Protein AF-A0A6A7LYA6-F1 (afdb_monomer)

Sequence (102 aa):
MLLGACSGAYHTSSDGRLQTRIDDSYKARDACLAKNAAADGTMSLDAGSVAQAAALACSTETDKLIEVSNRDGDPAVADRIRRDSEFRAMGYVLKARGQGSN

pLDDT: mean 83.86, std 16.68, range [42.31, 97.31]

Mean predicted aligned error: 8.95 Å

Secondary structure (DSSP, 8-state):
------------HHHHHHHHHHHHHHHHHHHHHHHHHHH--STTS-HHHHHHHHHHHTHHHHHHHHHHH-TT--HHHHHHHHHHHHHHHHHHHHHHTT-S--

Foldseek 3Di:
DDDDDDPDDPPDPVVVVLVVQLVVLVVVLLVQLLVQLLVCVDPPDDLLVSLVVSLVSSVVSLVSSCVSVVVVVDVVSSVVSSVVSSVSSSLSNCVSVVNNDD

Radius of gyration: 18.36 Å; Cα contacts (8 Å, |Δi|>4): 84; chains: 1; bounding box: 40×50×43 Å

Solvent-accessible surface area (backbone atoms only — not comparable to full-atom values): 5730 Å² total; per-residue (Å²): 139,84,90,86,84,77,90,72,79,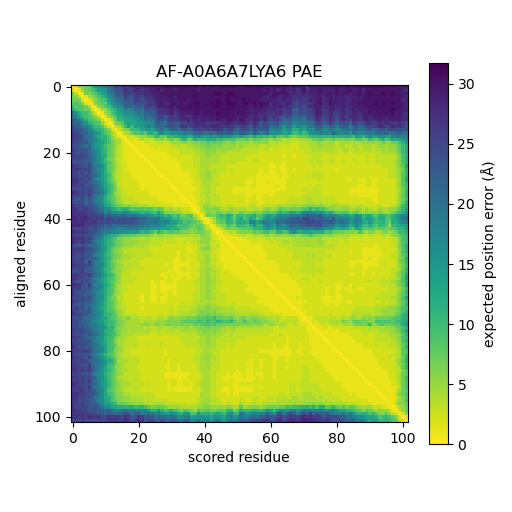85,77,48,76,65,55,58,56,50,49,51,51,41,54,49,30,49,49,53,28,51,52,44,20,45,53,45,25,49,69,59,80,54,90,82,61,60,60,64,62,46,9,52,51,17,31,61,75,29,40,68,38,48,50,52,32,34,61,67,68,35,80,86,65,50,64,70,54,44,52,48,53,52,53,48,43,42,54,48,12,35,50,31,26,30,42,66,67,73,65,49,81,131

Structure (mmCIF, N/CA/C/O backbone):
data_AF-A0A6A7LYA6-F1
#
_entry.id   AF-A0A6A7LYA6-F1
#
loop_
_atom_site.group_PDB
_atom_site.id
_atom_site.type_symbol
_atom_site.label_atom_id
_atom_site.label_alt_id
_atom_site.label_comp_id
_atom_site.label_asym_id
_atom_site.label_entity_id
_atom_site.label_seq_id
_atom_site.pdbx_PDB_ins_code
_atom_site.Cartn_x
_atom_site.Cartn_y
_atom_site.Cartn_z
_atom_site.occupancy
_atom_site.B_iso_or_equiv
_atom_site.auth_seq_id
_atom_site.auth_comp_id
_atom_site.auth_asym_id
_atom_site.auth_atom_id
_atom_site.pdbx_PDB_model_num
ATOM 1 N N . MET A 1 1 ? 26.940 41.065 -18.501 1.00 43.12 1 MET A N 1
ATOM 2 C CA . MET A 1 1 ? 25.620 40.472 -18.801 1.00 43.12 1 MET A CA 1
ATOM 3 C C . MET A 1 1 ? 25.828 39.324 -19.784 1.00 43.12 1 MET A C 1
ATOM 5 O O . MET A 1 1 ? 25.880 39.571 -20.978 1.00 43.12 1 MET A O 1
ATOM 9 N N . LEU A 1 2 ? 26.021 38.097 -19.299 1.00 42.75 2 LEU A N 1
ATOM 10 C CA . LEU A 1 2 ? 25.965 36.884 -20.123 1.00 42.75 2 LEU A CA 1
ATOM 11 C C . LEU A 1 2 ? 24.855 36.020 -19.523 1.00 42.75 2 LEU A C 1
ATOM 13 O O . LEU A 1 2 ? 25.015 35.456 -18.445 1.00 42.75 2 LEU A O 1
ATOM 17 N N . LEU A 1 3 ? 23.695 36.047 -20.183 1.00 53.28 3 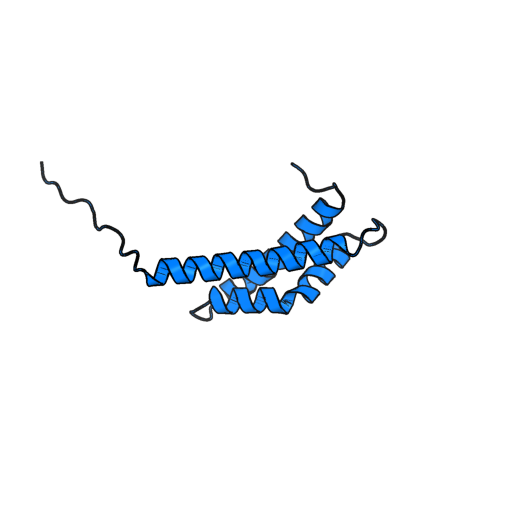LEU A N 1
ATOM 18 C CA . LEU A 1 3 ? 22.560 35.173 -19.911 1.00 53.28 3 LEU A CA 1
ATOM 19 C C . LEU A 1 3 ? 22.861 33.779 -20.463 1.00 53.28 3 LEU A C 1
ATOM 21 O O . LEU A 1 3 ? 23.270 33.648 -21.613 1.00 53.28 3 LEU A O 1
ATOM 25 N N . GLY A 1 4 ? 22.602 32.751 -19.660 1.00 51.28 4 GLY A N 1
ATOM 26 C CA . GLY A 1 4 ? 22.722 31.358 -20.080 1.00 51.28 4 GLY A CA 1
ATOM 27 C C . GLY A 1 4 ? 22.210 30.384 -19.025 1.00 51.28 4 GLY A C 1
ATOM 28 O O . GLY A 1 4 ? 22.907 29.440 -18.679 1.00 51.28 4 GLY A O 1
ATOM 29 N N . ALA A 1 5 ? 21.017 30.632 -18.481 1.00 50.69 5 ALA A N 1
ATOM 30 C CA . ALA A 1 5 ? 20.285 29.660 -17.677 1.00 50.69 5 ALA A CA 1
ATOM 31 C C . ALA A 1 5 ? 18.948 29.366 -18.364 1.00 50.69 5 ALA A C 1
ATOM 33 O O . ALA A 1 5 ? 18.178 30.290 -18.613 1.00 50.69 5 ALA A O 1
ATOM 34 N N . CYS A 1 6 ? 18.743 28.092 -18.707 1.00 51.66 6 CYS A N 1
ATOM 35 C CA . CYS A 1 6 ? 17.512 27.307 -18.553 1.00 51.66 6 CYS A CA 1
ATOM 36 C C . CYS A 1 6 ? 17.585 26.096 -19.491 1.00 51.66 6 CYS A C 1
ATOM 38 O O . CYS A 1 6 ? 17.016 26.097 -20.582 1.00 51.66 6 CYS A O 1
ATOM 40 N N . SER A 1 7 ? 18.260 25.032 -19.049 1.00 51.47 7 SER A N 1
ATOM 41 C CA . SER A 1 7 ? 17.956 23.689 -19.546 1.00 51.47 7 SER A CA 1
ATOM 42 C C . SER A 1 7 ? 16.576 23.318 -19.006 1.00 51.47 7 SER A C 1
ATOM 44 O O . SER A 1 7 ? 16.446 22.783 -17.908 1.00 51.47 7 SER A O 1
ATOM 46 N N . GLY A 1 8 ? 15.539 23.725 -19.740 1.00 55.25 8 GLY A N 1
ATOM 47 C CA . GLY A 1 8 ? 14.151 23.400 -19.449 1.00 55.25 8 GLY A CA 1
ATOM 48 C C . GLY A 1 8 ? 13.940 21.895 -19.536 1.00 55.25 8 GLY A C 1
ATOM 49 O O . GLY A 1 8 ? 14.245 21.274 -20.553 1.00 55.25 8 GLY A O 1
ATOM 50 N N . ALA A 1 9 ? 13.450 21.343 -18.432 1.00 51.69 9 ALA A N 1
ATOM 51 C CA . ALA A 1 9 ? 13.107 19.951 -18.224 1.00 51.69 9 ALA A CA 1
ATOM 52 C C . ALA A 1 9 ? 12.325 19.355 -19.403 1.00 51.69 9 ALA A C 1
ATOM 54 O O . ALA A 1 9 ? 11.240 19.811 -19.764 1.00 51.69 9 ALA A O 1
ATOM 55 N N . TYR A 1 10 ? 12.862 18.276 -19.956 1.00 46.06 10 TYR A N 1
ATOM 56 C CA . TYR A 1 10 ? 12.116 17.329 -20.772 1.00 46.06 10 TYR A CA 1
ATOM 57 C C . TYR A 1 10 ? 11.122 16.595 -19.862 1.00 46.06 10 TYR A C 1
ATOM 59 O O . TYR A 1 10 ? 11.394 15.507 -19.372 1.00 46.06 10 TYR A O 1
ATOM 67 N N . HIS A 1 11 ? 9.957 17.196 -19.627 1.00 47.50 11 HIS A N 1
ATOM 68 C CA . HIS A 1 11 ? 8.763 16.426 -19.299 1.00 47.50 11 HIS A CA 1
ATOM 69 C C . HIS A 1 11 ? 8.266 15.830 -20.607 1.00 47.50 11 HIS A C 1
ATOM 71 O O . HIS A 1 11 ? 7.564 16.483 -21.382 1.00 47.50 11 HIS A O 1
ATOM 77 N N . THR A 1 12 ? 8.679 14.600 -20.899 1.00 50.66 12 THR A N 1
ATOM 78 C CA . THR A 1 12 ? 8.054 13.881 -22.000 1.00 50.66 12 THR A CA 1
ATOM 79 C C . THR A 1 12 ? 6.627 13.546 -21.564 1.00 50.66 12 THR A C 1
ATOM 81 O O . THR A 1 12 ? 6.364 13.237 -20.402 1.00 50.66 12 THR A O 1
ATOM 84 N N . SER A 1 13 ? 5.660 13.607 -22.475 1.00 52.81 13 SER A N 1
ATOM 85 C CA . SER A 1 13 ? 4.267 13.218 -22.197 1.00 52.81 13 SER A CA 1
ATOM 86 C C . SER A 1 13 ? 4.131 11.775 -21.670 1.00 52.81 13 SER A C 1
ATOM 88 O O . SER A 1 13 ? 3.111 11.428 -21.067 1.00 52.81 13 SER A O 1
ATOM 90 N N . SER A 1 14 ? 5.167 10.947 -21.848 1.00 59.31 14 SER A N 1
ATOM 91 C CA . SER A 1 14 ? 5.311 9.618 -21.248 1.00 59.31 14 SER A CA 1
ATOM 92 C C . SER A 1 14 ? 5.521 9.652 -19.731 1.00 59.31 14 SER A C 1
ATOM 94 O O . SER A 1 14 ? 4.963 8.798 -19.043 1.00 59.31 14 SER A O 1
ATOM 96 N N . ASP A 1 15 ? 6.240 10.643 -19.196 1.00 67.56 15 ASP A N 1
ATOM 97 C CA . ASP A 1 15 ? 6.515 10.756 -17.756 1.00 67.56 15 ASP A CA 1
ATOM 98 C C . ASP A 1 15 ? 5.252 11.137 -16.981 1.00 67.56 15 ASP A C 1
ATOM 100 O O . ASP A 1 15 ? 4.983 10.586 -15.917 1.00 67.56 15 ASP A O 1
ATOM 104 N N . GLY A 1 16 ? 4.403 11.994 -17.562 1.00 78.06 16 GLY A N 1
ATOM 105 C CA . GLY A 1 16 ? 3.105 12.338 -16.974 1.00 78.06 16 GLY A CA 1
ATOM 106 C C . GLY A 1 16 ? 2.171 11.130 -16.868 1.00 78.06 16 GLY A C 1
ATOM 107 O O . GLY A 1 16 ? 1.568 10.900 -15.824 1.00 78.06 16 GLY A O 1
ATOM 108 N N . ARG A 1 17 ? 2.096 10.301 -17.921 1.00 84.62 17 ARG A N 1
ATOM 109 C CA . ARG A 1 17 ? 1.289 9.066 -17.905 1.00 84.62 17 ARG A CA 1
ATOM 110 C C . ARG A 1 17 ? 1.842 8.025 -16.934 1.00 84.62 17 ARG A C 1
ATOM 112 O O . ARG A 1 17 ? 1.055 7.315 -16.315 1.00 84.62 17 ARG A O 1
ATOM 119 N N . LEU A 1 18 ? 3.166 7.912 -16.821 1.00 86.31 18 LEU A N 1
ATOM 120 C CA . LEU A 1 18 ? 3.805 7.033 -15.843 1.00 86.31 18 LEU A CA 1
ATOM 121 C C . LEU A 1 18 ? 3.485 7.491 -14.420 1.00 86.31 18 LEU A C 1
ATOM 123 O O . LEU A 1 18 ? 3.024 6.679 -13.624 1.00 86.31 18 LEU A O 1
ATOM 127 N N . GLN A 1 19 ? 3.645 8.784 -14.134 1.00 88.00 19 GLN A N 1
ATOM 128 C CA . GLN A 1 19 ? 3.331 9.340 -12.824 1.00 88.00 19 GLN A CA 1
ATOM 129 C C . GLN A 1 19 ? 1.864 9.104 -12.454 1.00 88.00 19 GLN A C 1
ATOM 131 O O . GLN A 1 19 ? 1.592 8.621 -11.364 1.00 88.00 19 GLN A O 1
ATOM 136 N N . THR A 1 20 ? 0.922 9.320 -13.383 1.00 90.38 20 THR A N 1
ATOM 137 C CA . THR A 1 20 ? -0.498 9.009 -13.141 1.00 90.38 20 THR A CA 1
ATOM 138 C C . THR A 1 20 ? -0.715 7.539 -12.777 1.00 90.38 20 THR A C 1
ATOM 140 O O . THR A 1 20 ? -1.452 7.250 -11.842 1.00 90.38 20 THR A O 1
ATOM 143 N N . ARG A 1 21 ? -0.051 6.595 -13.459 1.00 91.56 21 ARG A N 1
ATOM 144 C CA . ARG A 1 21 ? -0.165 5.164 -13.121 1.00 91.56 21 ARG A CA 1
ATOM 145 C C . ARG A 1 21 ? 0.417 4.846 -11.748 1.00 91.56 21 ARG A C 1
ATOM 147 O O . ARG A 1 21 ? -0.163 4.038 -11.033 1.00 91.56 21 ARG A O 1
ATOM 154 N N . ILE A 1 22 ? 1.544 5.461 -11.387 1.00 91.62 22 ILE A N 1
ATOM 155 C CA . ILE A 1 22 ? 2.141 5.319 -10.054 1.00 91.62 22 ILE A CA 1
ATOM 156 C C . ILE A 1 22 ? 1.154 5.832 -8.998 1.00 91.62 22 ILE A C 1
ATOM 158 O O . ILE A 1 22 ? 0.851 5.115 -8.045 1.00 91.62 22 ILE A O 1
ATOM 162 N N . ASP A 1 23 ? 0.595 7.026 -9.199 1.00 93.19 23 ASP A N 1
ATOM 163 C CA . ASP A 1 23 ? -0.372 7.640 -8.287 1.00 93.19 23 ASP A CA 1
ATOM 164 C C . ASP A 1 23 ? -1.642 6.786 -8.140 1.00 93.19 23 ASP A C 1
ATOM 166 O O . ASP A 1 23 ? -2.161 6.617 -7.035 1.00 93.19 23 ASP A O 1
ATOM 170 N N . ASP A 1 24 ? -2.139 6.216 -9.237 1.00 95.25 24 ASP A N 1
ATOM 171 C CA . ASP A 1 24 ? -3.307 5.337 -9.224 1.00 95.25 24 ASP A CA 1
ATOM 172 C C . ASP A 1 24 ? -3.013 4.002 -8.525 1.00 95.25 24 ASP A C 1
ATOM 174 O O . ASP A 1 24 ? -3.843 3.530 -7.744 1.00 95.25 24 ASP A O 1
ATOM 178 N N . SER A 1 25 ? -1.817 3.431 -8.709 1.00 95.19 25 SER A N 1
ATOM 179 C CA . SER A 1 25 ? -1.369 2.254 -7.955 1.00 95.19 25 SER A CA 1
ATOM 180 C C . SER A 1 25 ? -1.267 2.543 -6.455 1.00 95.19 25 SER A C 1
ATOM 182 O O . SER A 1 25 ? -1.709 1.728 -5.641 1.00 95.19 25 SER A O 1
ATOM 184 N N . TYR A 1 26 ? -0.764 3.721 -6.071 1.00 95.31 26 TYR A N 1
ATOM 185 C CA . TYR A 1 26 ? -0.756 4.161 -4.674 1.00 95.31 26 TYR A CA 1
ATOM 186 C C . TYR A 1 26 ? -2.175 4.262 -4.107 1.00 95.31 26 TYR A C 1
ATOM 188 O O . TYR A 1 26 ? -2.444 3.715 -3.038 1.00 95.31 26 TYR A O 1
ATOM 196 N N . LYS A 1 27 ? -3.104 4.897 -4.832 1.00 96.19 27 LYS A N 1
ATOM 197 C CA . LYS A 1 27 ? -4.512 5.013 -4.414 1.00 96.19 27 LYS A CA 1
ATOM 198 C C . LYS A 1 27 ? -5.187 3.651 -4.268 1.00 96.19 27 LYS A C 1
ATOM 200 O O . LYS A 1 27 ? -5.928 3.453 -3.310 1.00 96.19 27 LYS A O 1
ATOM 205 N N . ALA A 1 28 ? -4.949 2.724 -5.196 1.00 96.94 28 ALA A N 1
ATOM 206 C CA . ALA A 1 28 ? -5.534 1.385 -5.157 1.00 96.94 28 ALA A CA 1
ATOM 207 C C . ALA A 1 28 ? -5.079 0.610 -3.914 1.00 96.94 28 ALA A C 1
ATOM 209 O O . ALA A 1 28 ? -5.911 0.065 -3.183 1.00 96.94 28 ALA A O 1
ATOM 210 N N . ARG A 1 29 ? -3.772 0.633 -3.628 1.00 97.31 29 ARG A N 1
ATOM 211 C CA . ARG A 1 29 ? -3.211 0.045 -2.409 1.00 97.31 29 ARG A CA 1
ATOM 212 C C . ARG A 1 29 ? -3.806 0.689 -1.160 1.00 97.31 29 ARG A C 1
ATOM 214 O O . ARG A 1 29 ? -4.301 -0.011 -0.284 1.00 97.31 29 ARG A O 1
ATOM 221 N N . ASP A 1 30 ? -3.796 2.013 -1.087 1.00 96.38 30 ASP A N 1
ATOM 222 C CA . ASP A 1 30 ? -4.271 2.757 0.080 1.00 96.38 30 ASP A CA 1
ATOM 223 C C . ASP A 1 30 ? -5.774 2.536 0.338 1.00 96.38 30 ASP A C 1
ATOM 225 O O . ASP A 1 30 ? -6.195 2.391 1.486 1.00 96.38 30 ASP A O 1
ATOM 229 N N . ALA A 1 31 ? -6.584 2.417 -0.717 1.00 96.56 31 ALA A N 1
ATOM 230 C CA . ALA A 1 31 ? -7.994 2.050 -0.608 1.00 96.56 31 ALA A CA 1
ATOM 231 C C . ALA A 1 31 ? -8.181 0.621 -0.071 1.00 96.56 31 ALA A C 1
ATOM 233 O O . ALA A 1 31 ? -9.043 0.394 0.783 1.00 96.56 31 ALA A O 1
ATOM 234 N N . CYS A 1 32 ? -7.365 -0.334 -0.529 1.00 96.81 32 CYS A N 1
ATOM 235 C CA . CYS A 1 32 ? -7.370 -1.697 -0.000 1.00 96.81 32 CYS A CA 1
ATOM 236 C C . CYS A 1 32 ? -6.997 -1.719 1.490 1.00 96.81 32 CYS A C 1
ATOM 238 O O . CYS A 1 32 ? -7.699 -2.344 2.292 1.00 96.81 32 CYS A O 1
ATOM 240 N N . LEU A 1 33 ? -5.938 -1.001 1.878 1.00 95.44 33 LEU A N 1
ATOM 241 C CA . LEU A 1 33 ? -5.481 -0.930 3.266 1.00 95.44 33 LEU A CA 1
ATOM 242 C C . LEU A 1 33 ? -6.551 -0.317 4.171 1.00 95.44 33 LEU A C 1
ATOM 244 O O . LEU A 1 33 ? -6.884 -0.900 5.199 1.00 95.44 33 LEU A O 1
ATOM 248 N N . ALA A 1 34 ? -7.147 0.808 3.768 1.00 94.06 34 ALA A N 1
ATOM 249 C CA . ALA A 1 34 ? -8.219 1.453 4.522 1.00 94.06 34 ALA A CA 1
ATOM 250 C C . ALA A 1 34 ? -9.442 0.536 4.695 1.00 94.06 34 ALA A C 1
ATOM 252 O O . ALA A 1 34 ? -10.020 0.472 5.781 1.00 94.06 34 ALA A O 1
ATOM 253 N N . LYS A 1 35 ? -9.814 -0.211 3.647 1.00 93.56 35 LYS A N 1
ATOM 254 C CA . LYS A 1 35 ? -10.924 -1.172 3.691 1.00 93.56 35 LYS A CA 1
ATOM 255 C C . LYS A 1 35 ? -10.656 -2.307 4.682 1.00 93.56 35 LYS A C 1
ATOM 257 O O . LYS A 1 35 ? -11.528 -2.619 5.487 1.00 93.56 35 LYS A O 1
ATOM 262 N N . ASN A 1 36 ? -9.471 -2.917 4.630 1.00 92.06 36 ASN A N 1
ATOM 263 C CA . ASN A 1 36 ? -9.121 -4.036 5.511 1.00 92.06 36 ASN A CA 1
ATOM 264 C C . ASN A 1 36 ? -8.869 -3.583 6.957 1.00 92.06 36 ASN A C 1
ATOM 266 O O . ASN A 1 36 ? -9.231 -4.294 7.887 1.00 92.06 36 ASN A O 1
ATOM 270 N N . ALA A 1 37 ? -8.342 -2.374 7.160 1.00 88.88 37 ALA A N 1
ATOM 271 C CA . ALA A 1 37 ? -8.161 -1.789 8.486 1.00 88.88 37 ALA A CA 1
ATOM 272 C C . ALA A 1 37 ? -9.490 -1.512 9.214 1.00 88.88 37 ALA A C 1
ATOM 274 O O . ALA A 1 37 ? -9.550 -1.602 10.437 1.00 88.88 37 ALA A O 1
ATOM 275 N N . ALA A 1 38 ? -10.554 -1.181 8.474 1.00 82.38 38 ALA A N 1
ATOM 276 C CA . ALA A 1 38 ? -11.887 -0.938 9.030 1.00 82.38 38 ALA A CA 1
ATOM 277 C C . ALA A 1 38 ? -12.720 -2.219 9.230 1.00 82.38 38 ALA A C 1
ATOM 279 O O . ALA A 1 38 ? -13.735 -2.179 9.925 1.00 82.38 38 ALA A O 1
ATOM 280 N N . ALA A 1 39 ? -12.320 -3.343 8.623 1.00 75.69 39 ALA A N 1
ATOM 281 C CA . ALA A 1 39 ? -13.046 -4.610 8.724 1.00 75.69 39 ALA A CA 1
ATOM 282 C C . ALA A 1 39 ? -13.012 -5.188 10.148 1.00 75.69 39 ALA A C 1
ATOM 284 O O . ALA A 1 39 ? -13.972 -5.825 10.577 1.00 75.69 39 ALA A O 1
ATOM 285 N N . ASP A 1 40 ? -11.948 -4.904 10.900 1.00 66.88 40 ASP A N 1
ATOM 286 C CA . ASP A 1 40 ? -11.805 -5.320 12.291 1.00 66.88 40 ASP A CA 1
ATOM 287 C C . ASP A 1 40 ? -12.330 -4.251 13.261 1.00 66.88 40 ASP A C 1
ATOM 289 O O . ASP A 1 40 ? -11.636 -3.812 14.169 1.00 66.88 40 ASP A O 1
ATOM 293 N N . GLY A 1 41 ? -13.571 -3.789 13.055 1.00 58.06 41 GLY A N 1
ATOM 294 C CA . GLY A 1 41 ? -14.230 -2.703 13.804 1.00 58.06 41 GLY A CA 1
ATOM 295 C C . GLY A 1 41 ? -14.360 -2.894 15.328 1.00 58.06 41 GLY A C 1
ATOM 296 O O . GLY A 1 41 ? -15.081 -2.143 15.982 1.00 58.06 41 GLY A O 1
ATOM 297 N N . THR A 1 42 ? -13.672 -3.878 15.908 1.00 61.88 42 THR A N 1
ATOM 298 C CA . THR A 1 42 ? -13.518 -4.073 17.344 1.00 61.88 42 THR A CA 1
ATOM 299 C C . THR A 1 42 ? -12.087 -3.728 17.763 1.00 61.88 42 THR A C 1
ATOM 301 O O . THR A 1 42 ? -11.113 -4.221 17.210 1.00 61.88 42 THR A O 1
ATOM 304 N N . MET A 1 43 ? -11.925 -2.926 18.818 1.00 68.88 43 MET A N 1
ATOM 305 C CA . MET A 1 43 ? -10.617 -2.665 19.456 1.00 68.88 43 MET A CA 1
ATOM 306 C C . MET A 1 43 ? -10.026 -3.914 20.143 1.00 68.88 43 MET A C 1
ATOM 308 O O . MET A 1 43 ? -9.126 -3.790 20.968 1.00 68.88 43 MET A O 1
ATOM 312 N N . SER A 1 44 ? -10.586 -5.098 19.879 1.00 71.94 44 SER A N 1
ATOM 313 C CA . SER A 1 44 ? -10.294 -6.332 20.600 1.00 71.94 44 SER A CA 1
ATOM 314 C C . SER A 1 44 ? -8.988 -6.977 20.151 1.00 71.94 44 SER A C 1
ATOM 316 O O . SER A 1 44 ? -8.353 -7.644 20.965 1.00 71.94 44 SER A O 1
ATOM 318 N N . LEU A 1 45 ? -8.591 -6.808 18.885 1.00 81.31 45 LEU A N 1
ATOM 319 C CA . LEU A 1 45 ? -7.298 -7.276 18.385 1.00 81.31 45 LEU A CA 1
ATOM 320 C C . LEU A 1 45 ? -6.244 -6.175 18.501 1.00 81.31 45 LEU A C 1
ATOM 322 O O . LEU A 1 45 ? -6.537 -4.975 18.404 1.00 81.31 45 LEU A O 1
ATOM 326 N N . ASP A 1 46 ? -4.987 -6.567 18.686 1.00 87.88 46 ASP A N 1
ATOM 327 C CA . ASP A 1 46 ? -3.891 -5.610 18.701 1.00 87.88 46 ASP A CA 1
ATOM 328 C C . ASP A 1 46 ? -3.753 -4.933 17.324 1.00 87.88 46 ASP A C 1
ATOM 330 O O . ASP A 1 46 ? -3.965 -5.542 16.275 1.00 87.88 46 ASP A O 1
ATOM 334 N N . ALA A 1 47 ? -3.435 -3.636 17.318 1.00 88.50 47 ALA A N 1
ATOM 335 C CA . ALA A 1 47 ? -3.370 -2.860 16.078 1.00 88.50 47 ALA A CA 1
ATOM 336 C C . ALA A 1 47 ? -2.302 -3.393 15.105 1.00 88.50 47 ALA A C 1
ATOM 338 O O . ALA A 1 47 ? -2.466 -3.269 13.893 1.00 88.50 47 ALA A O 1
ATOM 339 N N . GLY A 1 48 ? -1.237 -4.005 15.636 1.00 90.62 48 GLY A N 1
ATOM 340 C CA . GLY A 1 48 ? -0.153 -4.611 14.866 1.00 90.62 48 GLY A CA 1
ATOM 341 C C . GLY A 1 48 ? -0.620 -5.786 14.022 1.00 90.62 48 GLY A C 1
ATOM 342 O O . GLY A 1 48 ? -0.386 -5.791 12.817 1.00 90.62 48 GLY A O 1
ATOM 343 N N . SER A 1 49 ? -1.337 -6.733 14.618 1.00 91.06 49 SER A N 1
ATOM 344 C CA . SER A 1 49 ? -1.853 -7.911 13.923 1.00 91.06 49 SER A CA 1
ATOM 345 C C . SER A 1 49 ? -2.879 -7.536 12.859 1.00 91.06 49 SER A C 1
ATOM 347 O O . SER A 1 49 ? -2.855 -8.095 11.765 1.00 91.06 49 SER A O 1
ATOM 349 N N . VAL A 1 50 ? -3.735 -6.541 13.120 1.00 92.00 50 VAL A N 1
ATOM 350 C CA . VAL A 1 50 ? -4.685 -6.041 12.109 1.00 92.00 50 VAL A CA 1
ATOM 351 C C . VAL A 1 50 ? -3.955 -5.351 10.964 1.00 92.00 50 VAL A C 1
ATOM 353 O O . VAL A 1 50 ? -4.278 -5.580 9.801 1.00 92.00 50 VAL A O 1
ATOM 356 N N . ALA A 1 51 ? -2.946 -4.533 11.271 1.00 92.38 51 ALA A N 1
ATOM 357 C CA . ALA A 1 51 ? -2.134 -3.872 10.258 1.00 92.38 51 ALA A CA 1
ATOM 358 C C . ALA A 1 51 ? -1.380 -4.892 9.393 1.00 92.38 51 ALA A C 1
ATOM 360 O O . ALA A 1 51 ? -1.370 -4.772 8.170 1.00 92.38 51 ALA A O 1
ATOM 361 N N . GLN A 1 52 ? -0.806 -5.925 10.011 1.00 92.88 52 GLN A N 1
ATOM 362 C CA . GLN A 1 52 ? -0.124 -7.006 9.306 1.00 92.88 52 GLN A CA 1
ATOM 363 C C . GLN A 1 52 ? -1.095 -7.802 8.427 1.00 92.88 52 GLN A C 1
ATOM 365 O O . GLN A 1 52 ? -0.792 -8.064 7.263 1.00 92.88 52 GLN A O 1
ATOM 370 N N . ALA A 1 53 ? -2.281 -8.137 8.943 1.00 92.88 53 ALA A N 1
ATOM 371 C CA . ALA A 1 53 ? -3.320 -8.813 8.174 1.00 92.88 53 ALA A CA 1
ATOM 372 C C . ALA A 1 53 ? -3.793 -7.962 6.984 1.00 92.88 53 ALA A C 1
ATOM 374 O O . ALA A 1 53 ? -3.934 -8.482 5.879 1.00 92.88 53 ALA A O 1
ATOM 375 N N . ALA A 1 54 ? -3.974 -6.651 7.175 1.00 93.62 54 ALA A N 1
ATOM 376 C CA . ALA A 1 54 ? -4.339 -5.726 6.106 1.00 93.62 54 ALA A CA 1
ATOM 377 C C . ALA A 1 54 ? -3.235 -5.601 5.044 1.00 93.62 54 ALA A C 1
ATOM 379 O O . ALA A 1 54 ? -3.531 -5.648 3.852 1.00 93.62 54 ALA A O 1
ATOM 380 N N . ALA A 1 55 ? -1.966 -5.495 5.453 1.00 95.19 55 ALA A N 1
ATOM 381 C CA . ALA A 1 55 ? -0.833 -5.465 4.530 1.00 95.19 55 ALA A CA 1
ATOM 382 C C . ALA A 1 55 ? -0.728 -6.767 3.717 1.00 95.19 55 ALA A C 1
ATOM 384 O O . ALA A 1 55 ? -0.523 -6.718 2.505 1.00 95.19 55 ALA A O 1
ATOM 385 N N . LEU A 1 56 ? -0.941 -7.924 4.353 1.00 95.19 56 LEU A N 1
ATOM 386 C CA . LEU A 1 56 ? -0.950 -9.222 3.677 1.00 95.19 56 LEU A CA 1
ATOM 387 C C . LEU A 1 56 ? -2.119 -9.348 2.690 1.00 95.19 56 LEU A C 1
ATOM 389 O O . LEU A 1 56 ? -1.923 -9.780 1.553 1.00 95.19 56 LEU A O 1
ATOM 393 N N . ALA A 1 57 ? -3.320 -8.934 3.102 1.00 95.44 57 ALA A N 1
ATOM 394 C CA . ALA A 1 57 ? -4.514 -8.945 2.261 1.00 95.44 57 ALA A CA 1
ATOM 395 C C . ALA A 1 57 ? -4.373 -8.044 1.022 1.00 95.44 57 ALA A C 1
ATOM 397 O O . ALA A 1 57 ? -4.942 -8.357 -0.019 1.00 95.44 57 ALA A O 1
ATOM 398 N N . CYS A 1 58 ? -3.591 -6.965 1.126 1.00 96.88 58 CYS A N 1
ATOM 399 C CA . CYS A 1 58 ? -3.331 -6.012 0.044 1.00 96.88 58 CYS A CA 1
ATOM 400 C C . CYS A 1 58 ? -1.978 -6.225 -0.660 1.00 96.88 58 CYS A C 1
ATOM 402 O O . CYS A 1 58 ? -1.493 -5.337 -1.364 1.00 96.88 58 CYS A O 1
ATOM 404 N N . SER A 1 59 ? -1.355 -7.396 -0.479 1.00 96.06 59 SER A N 1
ATOM 405 C CA . SER A 1 59 ? -0.069 -7.739 -1.105 1.00 96.06 59 SER A CA 1
ATOM 406 C C . SER A 1 59 ? -0.116 -7.641 -2.631 1.00 96.06 59 SER A C 1
ATOM 408 O O . SER A 1 59 ? 0.830 -7.157 -3.242 1.00 96.06 59 SER A O 1
ATOM 410 N N . THR A 1 60 ? -1.248 -7.995 -3.245 1.00 97.31 60 THR A N 1
ATOM 411 C CA . THR A 1 60 ? -1.439 -7.899 -4.701 1.00 97.31 60 THR A CA 1
ATOM 412 C C . THR A 1 60 ? -1.377 -6.450 -5.198 1.00 97.31 60 THR A C 1
ATOM 414 O O . THR A 1 60 ? -0.773 -6.170 -6.232 1.00 97.31 60 THR A O 1
ATOM 417 N N . GLU A 1 61 ? -1.992 -5.505 -4.490 1.00 97.12 61 GLU A N 1
ATOM 418 C CA . GLU A 1 61 ? -1.935 -4.078 -4.811 1.00 97.12 61 GLU A CA 1
ATOM 419 C C . GLU A 1 61 ? -0.530 -3.512 -4.583 1.00 97.12 61 GLU A C 1
ATOM 421 O O . GLU A 1 61 ? -0.047 -2.716 -5.391 1.00 97.12 61 GLU A O 1
ATOM 426 N N . THR A 1 62 ? 0.145 -3.950 -3.519 1.00 96.00 62 THR A N 1
ATOM 427 C CA . THR A 1 62 ? 1.540 -3.591 -3.248 1.00 96.00 62 THR A CA 1
ATOM 428 C C . THR A 1 62 ? 2.477 -4.103 -4.344 1.00 96.00 62 THR A C 1
ATOM 430 O O . THR A 1 62 ? 3.323 -3.342 -4.808 1.00 96.00 62 THR A O 1
ATOM 433 N N . ASP A 1 63 ? 2.302 -5.332 -4.826 1.00 96.00 63 ASP A N 1
ATOM 434 C CA . ASP A 1 63 ? 3.119 -5.890 -5.908 1.00 96.00 63 ASP A CA 1
ATOM 435 C C . ASP A 1 63 ? 2.889 -5.156 -7.237 1.00 96.00 63 ASP A C 1
ATOM 437 O O . ASP A 1 63 ? 3.851 -4.825 -7.929 1.00 96.00 63 ASP A O 1
ATOM 441 N N . LYS A 1 64 ? 1.641 -4.786 -7.558 1.00 95.12 64 LYS A N 1
ATOM 442 C CA . LYS A 1 64 ? 1.339 -3.923 -8.719 1.00 95.12 64 LYS A CA 1
ATOM 443 C C . LYS A 1 64 ? 2.004 -2.553 -8.604 1.00 95.12 64 LYS A C 1
ATOM 445 O O . LYS A 1 64 ? 2.504 -2.014 -9.590 1.00 95.12 64 LYS A O 1
ATOM 450 N N . LEU A 1 65 ? 2.020 -1.969 -7.406 1.00 94.94 65 LEU A N 1
ATOM 451 C CA . LEU A 1 65 ? 2.717 -0.709 -7.166 1.00 94.94 65 LEU A CA 1
ATOM 452 C C . LEU A 1 65 ? 4.231 -0.856 -7.368 1.00 94.94 65 LEU A C 1
ATOM 454 O O . LEU A 1 65 ? 4.843 0.034 -7.961 1.00 94.94 65 LEU A O 1
ATOM 458 N N . ILE A 1 66 ? 4.822 -1.967 -6.921 1.00 94.06 66 ILE A N 1
ATOM 459 C CA . ILE A 1 66 ? 6.234 -2.284 -7.166 1.00 94.06 66 ILE A CA 1
ATOM 460 C C . ILE A 1 66 ? 6.489 -2.412 -8.666 1.00 94.06 66 ILE A C 1
ATOM 462 O O . ILE A 1 66 ? 7.407 -1.771 -9.159 1.00 94.06 66 ILE A O 1
ATOM 466 N N . GLU A 1 67 ? 5.668 -3.156 -9.405 1.00 93.88 67 GLU A N 1
ATOM 467 C CA . GLU A 1 67 ? 5.830 -3.341 -10.853 1.00 93.88 67 GLU A CA 1
ATOM 468 C C . GLU A 1 67 ? 5.824 -2.006 -11.614 1.00 93.88 67 GLU A C 1
ATOM 470 O O . GLU A 1 67 ? 6.657 -1.770 -12.490 1.00 93.88 67 GLU A O 1
ATOM 475 N N . VAL A 1 68 ? 4.917 -1.093 -11.251 1.00 92.50 68 VAL A N 1
ATOM 476 C CA . VAL A 1 68 ? 4.802 0.212 -11.917 1.00 92.50 68 VAL A CA 1
ATOM 477 C C . VAL A 1 68 ? 5.909 1.183 -11.483 1.00 92.50 68 VAL A C 1
ATOM 479 O O . VAL A 1 68 ? 6.3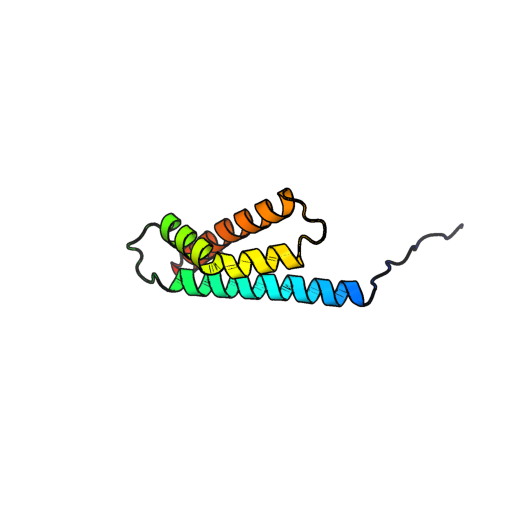76 1.979 -12.299 1.00 92.50 68 VAL A O 1
ATOM 482 N N . SER A 1 69 ? 6.340 1.126 -10.219 1.00 89.75 69 SER A N 1
ATOM 483 C CA . SER A 1 69 ? 7.303 2.083 -9.644 1.00 89.75 69 SER A CA 1
ATOM 484 C C . SER A 1 69 ? 8.764 1.653 -9.794 1.00 89.75 69 SER A C 1
ATOM 486 O O . SER A 1 69 ? 9.650 2.502 -9.806 1.00 89.75 69 SER A O 1
ATOM 488 N N . ASN A 1 70 ? 9.034 0.352 -9.893 1.00 92.38 70 ASN A N 1
ATOM 489 C CA . ASN A 1 70 ? 10.372 -0.231 -9.881 1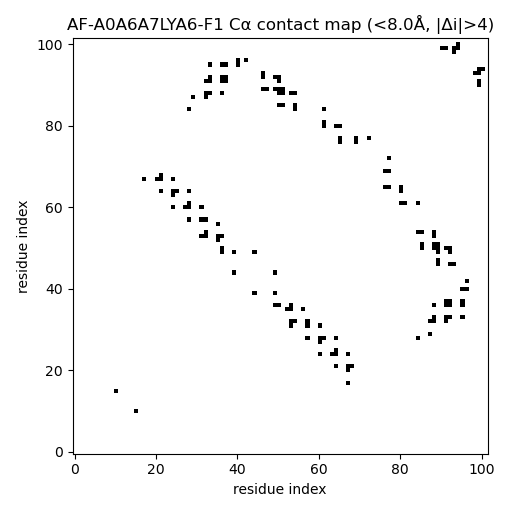.00 92.38 70 ASN A CA 1
ATOM 490 C C . ASN A 1 70 ? 10.769 -0.778 -11.259 1.00 92.38 70 ASN A C 1
ATOM 492 O O . ASN A 1 70 ? 10.992 -1.976 -11.433 1.00 92.38 70 ASN A O 1
ATOM 496 N N . ARG A 1 71 ? 10.844 0.107 -12.257 1.00 86.75 71 ARG A N 1
ATOM 497 C CA . ARG A 1 71 ? 11.122 -0.283 -13.653 1.00 86.75 71 ARG A CA 1
ATOM 498 C C . ARG A 1 71 ? 12.490 -0.943 -13.838 1.00 86.75 71 ARG A C 1
ATOM 500 O O . ARG A 1 71 ? 12.624 -1.802 -14.702 1.00 86.75 71 ARG A O 1
ATOM 507 N N . ASP A 1 72 ? 13.463 -0.559 -13.017 1.00 88.94 72 ASP A N 1
ATOM 508 C CA . ASP A 1 72 ? 14.837 -1.067 -13.077 1.00 88.94 72 ASP A CA 1
ATOM 509 C C . ASP A 1 72 ? 15.036 -2.347 -12.244 1.00 88.94 72 ASP A C 1
ATOM 511 O O . ASP A 1 72 ? 16.117 -2.933 -12.253 1.00 88.94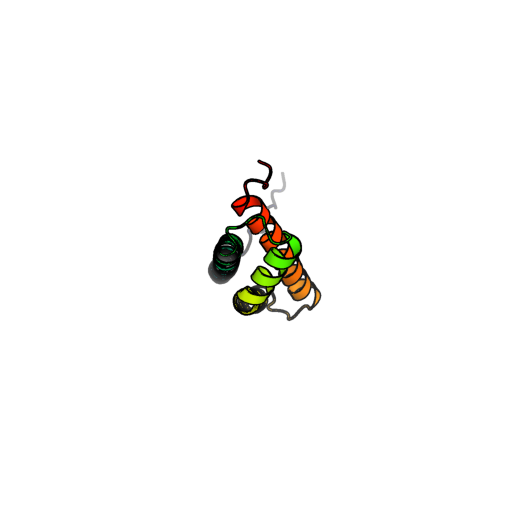 72 ASP A O 1
ATOM 515 N N . GLY A 1 73 ? 13.996 -2.801 -11.531 1.00 90.94 73 GLY A N 1
ATOM 516 C CA . GLY A 1 73 ? 14.046 -4.019 -10.724 1.00 90.94 73 GLY A CA 1
ATOM 517 C C . GLY A 1 73 ? 14.927 -3.910 -9.476 1.00 90.94 73 GLY A C 1
ATOM 518 O O . GLY A 1 73 ? 15.404 -4.928 -8.980 1.00 90.94 73 GLY A O 1
ATOM 519 N N . ASP A 1 74 ? 15.137 -2.701 -8.946 1.00 94.00 74 ASP A N 1
ATOM 520 C CA . ASP A 1 74 ? 15.929 -2.469 -7.739 1.00 94.00 74 ASP A CA 1
ATOM 521 C C . ASP A 1 74 ? 15.236 -3.093 -6.507 1.00 94.00 74 ASP A C 1
ATOM 523 O O . ASP A 1 74 ? 14.137 -2.663 -6.124 1.00 94.00 74 ASP A O 1
ATOM 527 N N . PRO A 1 75 ? 15.844 -4.094 -5.842 1.00 93.69 75 PRO A N 1
ATOM 528 C CA . PRO A 1 75 ? 15.252 -4.714 -4.661 1.00 93.69 75 PRO A CA 1
ATOM 529 C C . PRO A 1 75 ? 15.029 -3.715 -3.514 1.00 93.69 75 PRO A C 1
ATOM 531 O O . PRO A 1 75 ? 14.067 -3.858 -2.759 1.00 93.69 75 PRO A O 1
ATOM 534 N N . ALA A 1 76 ? 15.841 -2.658 -3.404 1.00 95.25 76 ALA A N 1
ATOM 535 C CA . ALA A 1 76 ? 15.689 -1.651 -2.359 1.00 95.25 76 ALA A CA 1
ATOM 536 C C . ALA A 1 76 ? 14.400 -0.826 -2.520 1.00 95.25 76 ALA A C 1
ATOM 538 O O . ALA A 1 76 ? 13.789 -0.435 -1.517 1.00 95.25 76 ALA A O 1
ATOM 539 N N . VAL A 1 77 ? 13.964 -0.580 -3.761 1.00 92.69 77 VAL A N 1
ATOM 540 C CA . VAL A 1 77 ? 12.696 0.105 -4.063 1.00 92.69 77 VAL A CA 1
ATOM 541 C C . VAL A 1 77 ? 11.517 -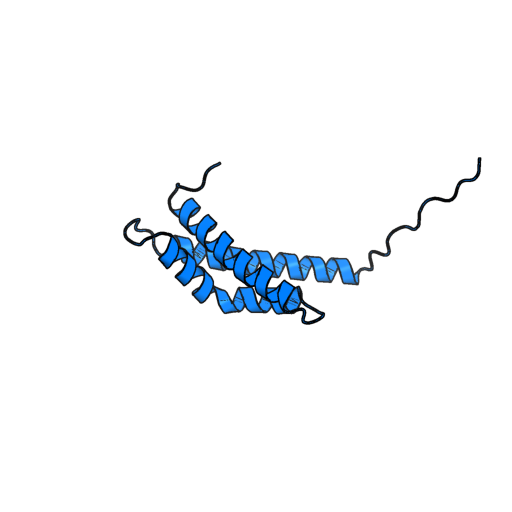0.793 -3.703 1.00 92.69 77 VAL A C 1
ATOM 543 O O . VAL A 1 77 ? 10.606 -0.348 -3.001 1.00 92.69 77 VAL A O 1
ATOM 546 N N . ALA A 1 78 ? 11.563 -2.065 -4.109 1.00 94.31 78 ALA A N 1
ATOM 547 C CA . ALA A 1 78 ? 10.535 -3.044 -3.763 1.00 94.31 78 ALA A CA 1
ATOM 548 C C . ALA A 1 78 ? 10.364 -3.164 -2.239 1.00 94.31 78 ALA A C 1
ATOM 550 O O . ALA A 1 78 ? 9.255 -3.043 -1.715 1.00 94.31 78 ALA A O 1
ATOM 551 N N . ASP A 1 79 ? 11.469 -3.300 -1.509 1.00 96.12 79 ASP A N 1
ATOM 552 C CA . ASP A 1 79 ? 11.455 -3.410 -0.053 1.00 96.12 79 ASP A CA 1
ATOM 553 C C . ASP A 1 79 ? 10.974 -2.133 0.639 1.00 96.12 79 ASP A C 1
ATOM 555 O O . ASP A 1 79 ? 10.284 -2.192 1.659 1.00 96.12 79 ASP A O 1
ATOM 559 N N . ARG A 1 80 ? 11.303 -0.957 0.091 1.00 96.25 80 ARG A N 1
ATOM 560 C CA . ARG A 1 80 ? 10.785 0.318 0.598 1.00 96.25 80 ARG A CA 1
ATOM 561 C C . ARG A 1 80 ? 9.269 0.405 0.435 1.00 96.25 80 ARG A C 1
ATOM 563 O O . ARG A 1 80 ? 8.605 0.828 1.375 1.00 96.25 80 ARG A O 1
ATOM 570 N N . ILE A 1 81 ? 8.729 -0.009 -0.710 1.00 95.44 81 ILE A N 1
ATOM 571 C CA . ILE A 1 81 ? 7.282 0.002 -0.971 1.00 95.44 81 ILE A CA 1
ATOM 572 C C . ILE A 1 81 ? 6.547 -0.983 -0.050 1.00 95.44 81 ILE A C 1
ATOM 574 O O . ILE A 1 81 ? 5.480 -0.653 0.473 1.00 95.44 81 ILE A O 1
ATOM 578 N N . ARG A 1 82 ? 7.123 -2.164 0.215 1.00 95.06 82 ARG A N 1
ATOM 579 C CA . ARG A 1 82 ? 6.562 -3.127 1.182 1.00 95.06 82 ARG A CA 1
ATOM 580 C C . ARG A 1 82 ? 6.506 -2.544 2.593 1.00 95.06 82 ARG A C 1
ATOM 582 O O . ARG A 1 82 ? 5.432 -2.506 3.184 1.00 95.06 82 ARG A O 1
ATOM 589 N N . ARG A 1 83 ? 7.616 -1.977 3.082 1.00 96.00 83 ARG A N 1
ATOM 590 C CA . ARG A 1 83 ? 7.664 -1.311 4.398 1.00 96.00 83 ARG A CA 1
ATOM 591 C C . ARG A 1 83 ? 6.720 -0.109 4.495 1.00 96.00 83 ARG A C 1
ATOM 593 O O . ARG A 1 83 ? 6.085 0.082 5.526 1.00 96.00 83 ARG A O 1
ATOM 600 N N . ASP A 1 84 ? 6.593 0.690 3.432 1.00 95.69 84 ASP A N 1
ATOM 601 C CA . ASP A 1 84 ? 5.608 1.784 3.376 1.00 95.69 84 ASP A CA 1
ATOM 602 C C . ASP A 1 84 ? 4.172 1.249 3.472 1.00 95.69 84 ASP A C 1
ATOM 604 O O . ASP A 1 84 ? 3.342 1.836 4.161 1.00 95.69 84 ASP A O 1
ATOM 608 N N . SER A 1 85 ? 3.884 0.107 2.842 1.00 95.06 85 SER A N 1
A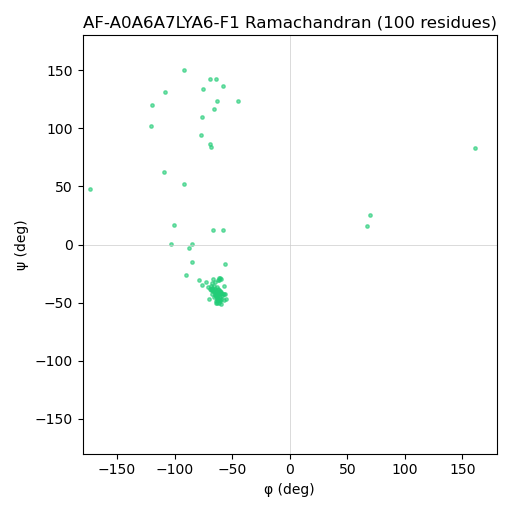TOM 609 C CA . SER A 1 85 ? 2.567 -0.537 2.912 1.00 95.06 85 SER A CA 1
ATOM 610 C C . SER A 1 85 ? 2.236 -0.993 4.336 1.00 95.06 85 SER A C 1
ATOM 612 O O . SER A 1 85 ? 1.137 -0.728 4.815 1.00 95.06 85 SER A O 1
ATOM 614 N N . GLU A 1 86 ? 3.191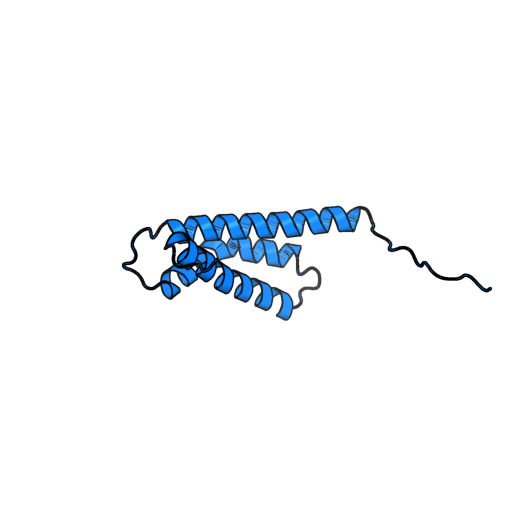 -1.606 5.040 1.00 94.88 86 GLU A N 1
ATOM 615 C CA . GLU A 1 86 ? 3.049 -2.001 6.452 1.00 94.88 86 GLU A CA 1
ATOM 616 C C . GLU A 1 86 ? 2.840 -0.785 7.368 1.00 94.88 86 GLU A C 1
ATOM 618 O O . GLU A 1 86 ? 1.923 -0.762 8.193 1.00 94.88 86 GLU A O 1
ATOM 623 N N . PHE A 1 87 ? 3.650 0.263 7.187 1.00 95.69 87 PHE A N 1
ATOM 624 C CA . PHE A 1 87 ? 3.532 1.504 7.951 1.00 95.69 87 PHE A CA 1
ATOM 625 C C . PHE A 1 87 ? 2.168 2.175 7.739 1.00 95.69 87 PHE A C 1
ATOM 627 O O . PHE A 1 87 ? 1.502 2.581 8.695 1.00 95.69 87 PHE A O 1
ATOM 634 N N . ARG A 1 88 ? 1.709 2.255 6.487 1.00 96.06 88 ARG A N 1
ATOM 635 C CA . ARG A 1 88 ? 0.396 2.819 6.156 1.00 96.06 88 ARG A CA 1
ATOM 636 C C . ARG A 1 88 ? -0.744 1.965 6.673 1.00 96.06 88 ARG A C 1
ATOM 638 O O . ARG A 1 88 ? -1.714 2.532 7.165 1.00 96.06 88 ARG A O 1
ATOM 645 N N . ALA A 1 89 ? -0.631 0.638 6.617 1.00 94.88 89 ALA A N 1
ATOM 646 C CA . ALA A 1 89 ? -1.624 -0.266 7.188 1.00 94.88 89 ALA A CA 1
ATOM 647 C C . ALA A 1 89 ? -1.851 0.047 8.673 1.00 94.88 89 ALA A C 1
ATOM 649 O O . ALA A 1 89 ? -2.992 0.236 9.092 1.00 94.88 89 ALA A O 1
ATOM 650 N N . MET A 1 90 ? -0.770 0.219 9.440 1.00 94.31 90 MET A N 1
ATOM 651 C CA . MET A 1 90 ? -0.848 0.654 10.837 1.00 94.31 90 MET A CA 1
ATOM 652 C C . MET A 1 90 ? -1.532 2.018 10.969 1.00 94.31 90 MET A C 1
ATOM 654 O O . MET A 1 90 ? -2.451 2.170 11.772 1.00 94.31 90 MET A O 1
ATOM 658 N N . GLY A 1 91 ? -1.144 2.999 10.150 1.00 93.56 91 GLY A N 1
ATOM 659 C CA . GLY A 1 91 ? -1.782 4.317 10.134 1.00 93.56 91 GLY A CA 1
ATOM 660 C C . GLY A 1 91 ? -3.294 4.252 9.885 1.00 93.56 91 GLY A C 1
ATOM 661 O O . GLY A 1 91 ? -4.062 4.917 10.582 1.00 93.56 91 GLY A O 1
ATOM 662 N N . TYR A 1 92 ? -3.744 3.415 8.947 1.00 93.62 92 TYR A N 1
ATOM 663 C CA . TYR A 1 92 ? -5.168 3.207 8.675 1.00 93.62 92 TYR A CA 1
ATOM 664 C C . TYR A 1 92 ? -5.892 2.514 9.825 1.00 93.62 92 TYR A C 1
ATOM 666 O O . TYR A 1 92 ? -7.008 2.918 10.142 1.00 93.62 92 TYR A O 1
ATOM 674 N N . VAL A 1 93 ? -5.269 1.529 10.477 1.00 92.19 93 VAL A N 1
ATOM 675 C CA . VAL A 1 93 ? -5.840 0.871 11.661 1.00 92.19 93 VAL A CA 1
ATOM 676 C C . VAL A 1 93 ? -6.001 1.874 12.796 1.00 92.19 93 VAL A C 1
ATOM 678 O O . VAL A 1 93 ? -7.095 2.021 13.334 1.00 92.19 93 VAL A O 1
ATOM 681 N N . LEU A 1 94 ? -4.957 2.636 13.123 1.00 91.00 94 LEU A N 1
ATOM 682 C CA . LEU A 1 94 ? -5.030 3.667 14.160 1.00 91.00 94 LEU A CA 1
ATOM 683 C C . LEU A 1 94 ? -6.084 4.726 13.821 1.00 91.00 94 LEU A C 1
ATOM 685 O O . LEU A 1 94 ? -6.874 5.105 14.683 1.00 91.00 94 LEU A O 1
ATOM 689 N N . LYS A 1 95 ? -6.165 5.157 12.557 1.00 90.56 95 LYS A N 1
ATOM 690 C CA . LYS A 1 95 ? -7.187 6.102 12.093 1.00 90.56 95 LYS A CA 1
ATOM 691 C C . LYS A 1 95 ? -8.604 5.539 12.210 1.00 90.56 95 LYS A C 1
ATOM 693 O O . LYS A 1 95 ? -9.474 6.231 12.730 1.00 90.56 95 LYS A O 1
ATOM 698 N N . ALA A 1 96 ? -8.838 4.300 11.776 1.00 89.00 96 ALA A N 1
ATOM 699 C CA . ALA A 1 96 ? -10.131 3.621 11.908 1.00 89.00 96 ALA A CA 1
ATOM 700 C C . ALA A 1 96 ? -10.550 3.489 13.379 1.00 89.00 96 ALA A C 1
ATOM 702 O O . ALA A 1 96 ? -11.732 3.535 13.707 1.00 89.00 96 ALA A O 1
ATOM 703 N N . ARG A 1 97 ? -9.561 3.398 14.271 1.00 87.75 97 ARG A N 1
ATOM 704 C CA . ARG A 1 97 ? -9.747 3.338 15.715 1.00 87.75 97 ARG A CA 1
ATOM 705 C C . ARG A 1 97 ? -9.874 4.706 16.404 1.00 87.75 97 ARG A C 1
ATOM 707 O O . ARG A 1 97 ? -9.995 4.755 17.624 1.00 87.75 97 ARG A O 1
ATOM 714 N N . GLY A 1 98 ? -9.810 5.819 15.671 1.00 83.81 98 GLY A N 1
ATOM 715 C CA . GLY A 1 98 ? -9.799 7.165 16.262 1.00 83.81 98 GLY A CA 1
ATOM 7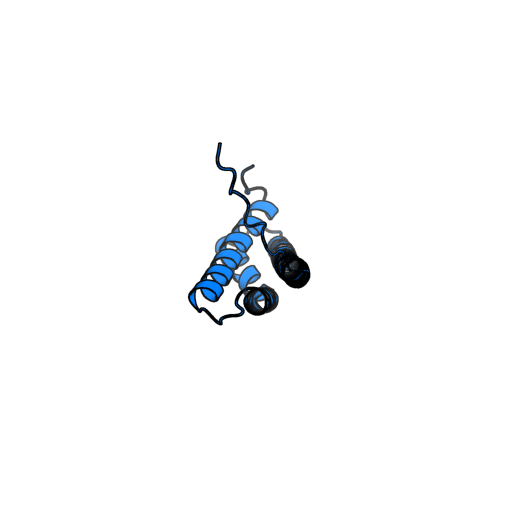16 C C . GLY A 1 98 ? -8.533 7.488 17.071 1.00 83.81 98 GLY A C 1
ATOM 717 O O . GLY A 1 98 ? -8.527 8.436 17.846 1.00 83.81 98 GLY A O 1
ATOM 718 N N . GLN A 1 99 ? -7.468 6.701 16.896 1.00 75.69 99 GLN A N 1
ATOM 719 C CA . GLN A 1 99 ? -6.163 6.828 17.559 1.00 75.69 99 GLN A CA 1
ATOM 720 C C . GLN A 1 99 ? -5.093 7.437 16.634 1.00 75.69 99 GLN A C 1
ATOM 722 O O . GLN A 1 99 ? -3.936 7.570 17.020 1.00 75.69 99 GLN A O 1
ATOM 727 N N . GLY A 1 100 ? -5.457 7.783 15.395 1.00 65.50 100 GLY A N 1
ATOM 728 C CA . GLY A 1 100 ? -4.585 8.515 14.481 1.00 65.50 100 GLY A CA 1
ATOM 729 C C . GLY A 1 100 ? -4.525 9.986 14.881 1.00 65.50 100 GLY A C 1
ATOM 730 O O . GLY A 1 100 ? -5.522 10.693 14.743 1.00 65.50 100 GLY A O 1
ATOM 731 N N . SER A 1 101 ? -3.377 10.429 15.391 1.00 51.53 101 SER A N 1
ATOM 732 C CA . SER A 1 101 ? -3.120 11.828 15.744 1.00 51.53 101 SER A CA 1
ATOM 733 C C . SER A 1 101 ? -3.294 12.751 14.531 1.00 51.53 101 SER A C 1
ATOM 735 O O . SER A 1 101 ? -2.853 12.414 13.431 1.00 51.53 101 SER A O 1
ATOM 737 N N . ASN A 1 102 ? -3.955 13.888 14.762 1.00 42.31 102 ASN A N 1
ATOM 738 C CA . ASN A 1 102 ? -4.100 15.012 13.829 1.00 42.31 102 ASN A CA 1
ATOM 739 C C . ASN A 1 102 ? -2.748 15.685 13.556 1.00 42.31 102 ASN A C 1
ATOM 741 O O . ASN A 1 102 ? -1.975 15.816 14.534 1.00 42.31 102 ASN A O 1
#